Protein AF-A0A2R7S8Q5-F1 (afdb_monomer_lite)

Foldseek 3Di:
DDDDDDPDPPPDPPPPPVPLQDPDDQPWDWDDDPVDIDTCSVLVSVVVSVVDDDDDDCVSSVHDD

Structure (mmCIF, N/CA/C/O backbone):
data_AF-A0A2R7S8Q5-F1
#
_entry.id   AF-A0A2R7S8Q5-F1
#
loop_
_atom_site.group_PDB
_atom_site.id
_atom_site.type_symbol
_atom_site.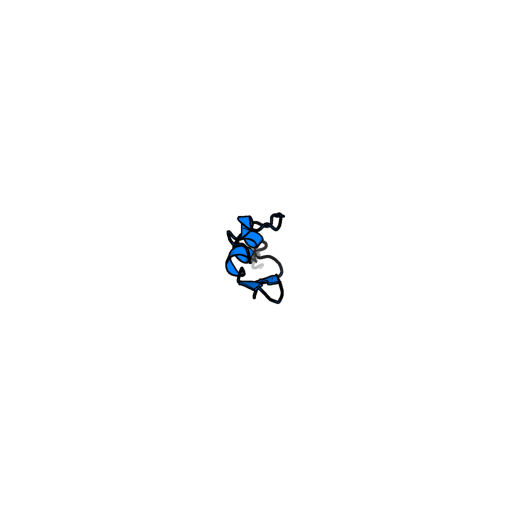label_atom_id
_atom_site.label_alt_id
_atom_site.label_comp_id
_atom_site.label_asym_id
_atom_site.label_entity_id
_atom_site.label_seq_id
_atom_site.pdbx_PDB_ins_code
_atom_site.Cartn_x
_atom_site.Cartn_y
_atom_site.Cartn_z
_atom_site.occupancy
_atom_site.B_iso_or_equiv
_atom_site.auth_seq_id
_atom_site.auth_comp_id
_atom_site.auth_asym_id
_atom_site.auth_atom_id
_atom_site.pdbx_PDB_model_num
ATOM 1 N N . MET A 1 1 ? 53.297 -17.316 -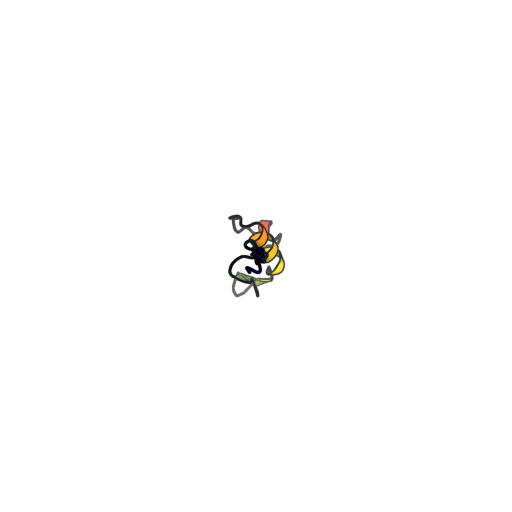45.858 1.00 42.66 1 MET A N 1
ATOM 2 C CA . MET A 1 1 ? 52.303 -16.473 -46.554 1.00 42.66 1 MET A CA 1
ATOM 3 C C . MET A 1 1 ? 51.007 -16.527 -45.754 1.00 42.66 1 MET A C 1
ATOM 5 O O . MET A 1 1 ? 50.475 -17.605 -45.562 1.00 42.66 1 MET A O 1
ATOM 9 N N . LEU A 1 2 ? 50.660 -15.371 -45.181 1.00 45.94 2 LEU A N 1
ATOM 10 C CA . LEU A 1 2 ? 49.441 -14.908 -44.495 1.00 45.94 2 LEU A CA 1
ATOM 11 C C . LEU A 1 2 ? 48.320 -15.927 -44.184 1.00 45.94 2 LEU A C 1
ATOM 13 O O . LEU A 1 2 ? 47.574 -16.332 -45.069 1.00 45.94 2 LEU A O 1
ATOM 17 N N . ALA A 1 3 ? 48.141 -16.229 -42.893 1.00 47.41 3 ALA A N 1
ATOM 18 C CA . ALA A 1 3 ? 46.891 -16.748 -42.344 1.00 47.41 3 ALA A CA 1
ATOM 19 C C . ALA A 1 3 ? 45.956 -15.558 -42.067 1.00 47.41 3 ALA A C 1
ATOM 21 O O . ALA A 1 3 ? 46.192 -14.769 -41.152 1.00 47.41 3 ALA A O 1
ATOM 22 N N . THR A 1 4 ? 44.930 -15.381 -42.896 1.00 53.47 4 THR A N 1
ATOM 23 C CA . THR A 1 4 ? 43.943 -14.305 -42.751 1.00 53.47 4 THR A CA 1
ATOM 24 C C . THR A 1 4 ? 42.920 -14.711 -41.690 1.00 53.47 4 THR A C 1
ATOM 26 O O . THR A 1 4 ? 41.976 -15.448 -41.967 1.00 53.47 4 THR A O 1
ATOM 29 N N . GLY A 1 5 ? 43.145 -14.279 -40.449 1.00 53.47 5 GLY A N 1
ATOM 30 C CA . GLY A 1 5 ? 42.219 -14.491 -39.340 1.00 53.47 5 GLY A CA 1
ATOM 31 C C . GLY A 1 5 ? 40.953 -13.653 -39.511 1.00 53.47 5 GLY A C 1
ATOM 32 O O . GLY A 1 5 ? 41.016 -12.428 -39.583 1.00 53.47 5 GLY A O 1
ATOM 33 N N . TRP A 1 6 ? 39.803 -14.319 -39.569 1.00 62.50 6 TRP A N 1
ATOM 34 C CA . TRP A 1 6 ? 38.495 -13.685 -39.449 1.00 62.50 6 TRP A CA 1
ATOM 35 C C . TRP A 1 6 ? 38.302 -13.228 -37.999 1.00 62.50 6 TRP A C 1
ATOM 37 O O . TRP A 1 6 ? 38.214 -14.052 -37.092 1.00 62.50 6 TRP A O 1
ATOM 47 N N . LEU A 1 7 ? 38.234 -11.917 -37.771 1.00 6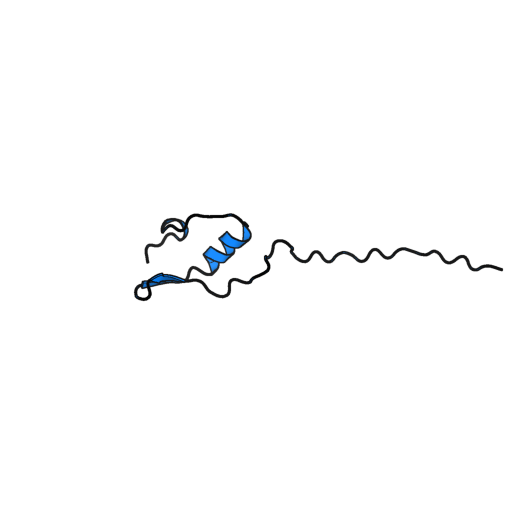0.34 7 LEU A N 1
ATOM 48 C CA . LEU A 1 7 ? 37.798 -11.359 -36.492 1.00 60.34 7 LEU A CA 1
ATOM 49 C C . LEU A 1 7 ? 36.268 -11.400 -36.452 1.00 60.34 7 LEU A C 1
ATOM 51 O O . LEU A 1 7 ? 35.597 -10.468 -36.887 1.00 60.34 7 LEU A O 1
ATOM 55 N N . ALA A 1 8 ? 35.715 -12.506 -35.956 1.00 63.19 8 ALA A N 1
ATOM 56 C CA . ALA A 1 8 ? 34.316 -12.558 -35.561 1.00 63.19 8 ALA A CA 1
ATOM 57 C C . ALA A 1 8 ? 34.141 -11.698 -34.300 1.00 63.19 8 ALA A C 1
ATOM 59 O O . ALA A 1 8 ? 34.627 -12.044 -33.223 1.00 63.19 8 ALA A O 1
ATOM 60 N N . SER A 1 9 ? 33.481 -10.550 -34.441 1.00 65.19 9 SER A N 1
ATOM 61 C CA . SER A 1 9 ? 33.063 -9.722 -33.313 1.00 65.19 9 SER A CA 1
ATOM 62 C C . SER A 1 9 ? 32.047 -10.499 -32.476 1.00 65.19 9 SER A C 1
ATOM 64 O O . SER A 1 9 ? 30.897 -10.666 -32.877 1.00 65.19 9 SER A O 1
ATOM 66 N N . LEU A 1 10 ? 32.468 -10.991 -31.312 1.00 67.56 10 LEU A N 1
ATOM 67 C CA . LEU A 1 10 ? 31.557 -11.524 -30.306 1.00 67.56 10 LEU A CA 1
ATOM 68 C C . LEU A 1 10 ? 30.821 -10.340 -29.673 1.00 67.56 10 LEU A C 1
ATOM 70 O O . LEU A 1 10 ? 31.332 -9.692 -28.761 1.00 67.56 10 LEU A O 1
ATOM 74 N N . ALA A 1 11 ? 29.631 -10.035 -30.187 1.00 63.41 11 ALA A N 1
ATOM 75 C CA . ALA A 1 11 ? 28.660 -9.244 -29.450 1.00 63.41 11 ALA A CA 1
ATOM 76 C C . ALA A 1 11 ? 28.260 -10.071 -28.224 1.00 63.41 11 ALA A C 1
ATOM 78 O O . ALA A 1 11 ? 27.559 -11.076 -28.342 1.00 63.41 11 ALA A O 1
ATOM 79 N N . LEU A 1 12 ? 28.779 -9.700 -27.055 1.00 64.69 12 LEU A N 1
ATOM 80 C CA . LEU A 1 12 ? 28.292 -10.249 -25.798 1.00 64.69 12 LEU A CA 1
ATOM 81 C C . LEU A 1 12 ? 26.803 -9.895 -25.714 1.00 64.69 12 LEU A C 1
ATOM 83 O O . LEU A 1 12 ? 26.467 -8.726 -25.931 1.00 64.69 12 LEU A O 1
ATOM 87 N N . PRO A 1 13 ? 25.904 -10.857 -25.443 1.00 60.78 13 PRO A N 1
ATOM 88 C CA . PRO A 1 13 ? 24.538 -10.496 -25.128 1.00 60.78 13 PRO A CA 1
ATOM 89 C C . PRO A 1 13 ? 24.620 -9.567 -23.919 1.00 60.78 13 PRO A C 1
ATOM 91 O O . PRO A 1 13 ? 25.155 -9.951 -22.878 1.00 60.78 13 PRO A O 1
ATOM 94 N N . VAL A 1 14 ? 24.139 -8.331 -24.069 1.00 63.75 14 VAL A N 1
ATOM 95 C CA . VAL A 1 14 ? 23.729 -7.545 -22.910 1.00 63.75 14 VAL A CA 1
ATOM 96 C C . VAL A 1 14 ? 22.731 -8.443 -22.204 1.00 63.75 14 VAL A C 1
ATOM 98 O O . VAL A 1 14 ? 21.645 -8.711 -22.716 1.00 63.75 14 VAL A O 1
ATOM 101 N N . GLN A 1 15 ? 23.158 -9.017 -21.082 1.00 63.53 15 GLN A N 1
ATOM 102 C CA . GLN A 1 15 ? 22.228 -9.538 -20.109 1.00 63.53 15 GLN A CA 1
ATOM 103 C C . GLN A 1 15 ? 21.426 -8.305 -19.735 1.00 63.53 15 GLN A C 1
ATOM 105 O O . GLN A 1 15 ? 21.958 -7.422 -19.064 1.00 63.53 15 GLN A O 1
ATOM 110 N N . ALA A 1 16 ? 20.217 -8.188 -20.282 1.00 54.22 16 ALA A N 1
ATOM 111 C CA . ALA A 1 16 ? 19.240 -7.286 -19.727 1.00 54.22 16 ALA A CA 1
ATOM 112 C C . ALA A 1 16 ? 19.157 -7.711 -18.261 1.00 54.22 16 ALA A C 1
ATOM 114 O O . ALA A 1 16 ? 18.601 -8.758 -17.936 1.00 54.22 16 ALA A O 1
ATOM 115 N N . HIS A 1 17 ? 19.824 -6.959 -17.385 1.00 56.25 17 HIS A N 1
ATOM 116 C CA . HIS A 1 17 ? 19.259 -6.774 -16.066 1.00 56.25 17 HIS A CA 1
ATOM 117 C C . HIS A 1 17 ? 17.806 -6.403 -16.341 1.00 56.25 17 HIS A C 1
ATOM 119 O O . HIS A 1 17 ? 17.562 -5.646 -17.283 1.00 56.25 17 HIS A O 1
ATOM 125 N N . ASP A 1 18 ? 16.857 -6.978 -15.613 1.00 58.38 18 ASP A N 1
ATOM 126 C CA . ASP A 1 18 ? 15.522 -6.400 -15.542 1.00 58.38 18 ASP A CA 1
ATOM 127 C C . ASP A 1 18 ? 15.709 -4.948 -15.072 1.00 58.38 18 ASP A C 1
ATOM 129 O O . ASP A 1 18 ? 15.731 -4.655 -13.884 1.00 58.38 18 ASP A O 1
ATOM 133 N N . GLU A 1 19 ? 15.954 -4.028 -16.010 1.00 55.06 19 GLU A N 1
ATOM 134 C CA . GLU A 1 19 ? 16.111 -2.594 -15.756 1.00 55.06 19 GLU A CA 1
ATOM 135 C C . GLU A 1 19 ? 14.794 -2.024 -15.196 1.00 55.06 19 GLU A C 1
ATOM 137 O O . GLU A 1 19 ? 14.773 -0.908 -14.689 1.00 55.06 19 GLU A O 1
ATOM 142 N N . ASP A 1 20 ? 13.717 -2.817 -15.253 1.00 58.88 20 ASP A N 1
ATOM 143 C CA . ASP A 1 20 ? 12.388 -2.546 -14.713 1.00 58.88 20 ASP A CA 1
ATOM 144 C C . ASP A 1 20 ? 12.197 -3.011 -13.252 1.00 58.88 20 ASP A C 1
ATOM 146 O O . ASP A 1 20 ? 11.226 -2.626 -12.606 1.00 58.88 20 ASP A O 1
ATOM 150 N N . ASP A 1 21 ? 13.110 -3.808 -12.675 1.00 64.44 21 ASP A N 1
ATOM 151 C CA . ASP A 1 21 ? 12.925 -4.337 -11.308 1.00 64.44 21 ASP A CA 1
ATOM 152 C C . ASP A 1 21 ? 13.201 -3.300 -10.196 1.00 64.44 21 ASP A C 1
ATOM 154 O O . ASP A 1 21 ? 12.919 -3.549 -9.019 1.00 64.44 21 ASP A O 1
ATOM 158 N N . GLY A 1 22 ? 13.675 -2.105 -10.562 1.00 70.06 22 GLY A N 1
ATOM 159 C CA . GLY A 1 22 ? 13.984 -1.011 -9.644 1.00 70.06 22 GLY A CA 1
ATOM 160 C C . GLY A 1 22 ? 15.209 -1.278 -8.756 1.00 70.06 22 GLY A C 1
ATOM 161 O O . GLY A 1 22 ? 15.556 -2.407 -8.421 1.00 70.06 22 GLY A O 1
ATOM 162 N N . ASP A 1 23 ? 15.874 -0.210 -8.312 1.00 80.62 23 ASP A N 1
ATOM 163 C CA . ASP A 1 23 ? 17.124 -0.309 -7.533 1.00 80.62 23 ASP A CA 1
ATOM 164 C C . ASP A 1 23 ? 16.937 -0.860 -6.101 1.00 80.62 23 ASP A C 1
ATOM 166 O O . ASP A 1 23 ? 17.909 -1.064 -5.366 1.00 80.62 23 ASP A O 1
ATOM 170 N N . PHE A 1 24 ? 15.691 -1.073 -5.662 1.00 83.19 24 PHE A N 1
ATOM 171 C CA . PHE A 1 24 ? 15.359 -1.413 -4.282 1.00 83.19 24 PHE A CA 1
ATOM 172 C C . PHE A 1 24 ? 14.303 -2.510 -4.184 1.00 83.19 24 PHE A C 1
ATOM 174 O O . PHE A 1 24 ? 13.252 -2.459 -4.815 1.00 83.19 24 PHE A O 1
ATOM 181 N N . LEU A 1 25 ? 14.535 -3.446 -3.262 1.00 89.44 25 LEU A N 1
ATOM 182 C CA . LEU A 1 25 ? 13.572 -4.487 -2.922 1.00 89.44 25 LEU A CA 1
ATOM 183 C C . LEU A 1 25 ? 12.681 -4.053 -1.758 1.00 89.44 25 LEU A C 1
ATOM 185 O O . LEU A 1 25 ? 13.153 -3.671 -0.685 1.00 89.44 25 LEU A O 1
ATOM 189 N N . ILE A 1 26 ? 11.370 -4.206 -1.933 1.00 93.00 26 ILE A N 1
ATOM 190 C CA . ILE A 1 26 ? 10.404 -4.032 -0.847 1.00 93.00 26 ILE A CA 1
ATOM 191 C C . ILE A 1 26 ? 10.415 -5.297 0.011 1.00 93.00 26 ILE A C 1
ATOM 193 O O . ILE A 1 26 ? 9.826 -6.319 -0.352 1.00 93.00 26 ILE A O 1
ATOM 197 N N . LEU A 1 27 ? 11.094 -5.236 1.156 1.00 96.25 27 LEU A N 1
ATOM 198 C CA . LEU A 1 27 ? 11.157 -6.350 2.108 1.00 96.25 27 LEU A CA 1
ATOM 199 C C . LEU A 1 27 ? 9.900 -6.436 2.976 1.00 96.25 27 LEU A C 1
ATOM 201 O O . LEU A 1 27 ? 9.376 -7.528 3.172 1.00 96.25 27 LEU A O 1
ATOM 205 N N . GLN A 1 28 ? 9.422 -5.291 3.468 1.00 96.69 28 GLN A N 1
ATOM 206 C CA . GLN A 1 28 ? 8.237 -5.195 4.316 1.00 96.69 28 GLN A CA 1
ATOM 207 C C . GLN A 1 28 ? 7.594 -3.808 4.199 1.00 96.69 28 GLN A C 1
ATOM 209 O O . GLN A 1 28 ? 8.298 -2.800 4.106 1.00 96.69 28 GLN A O 1
ATOM 214 N N . ALA A 1 29 ? 6.265 -3.750 4.285 1.00 95.44 29 ALA A N 1
ATOM 215 C CA . ALA A 1 29 ? 5.507 -2.513 4.428 1.00 95.44 29 ALA A CA 1
ATOM 216 C C . ALA A 1 29 ? 4.303 -2.683 5.368 1.00 95.44 29 ALA A C 1
ATOM 218 O O . ALA A 1 29 ? 3.616 -3.701 5.351 1.00 95.44 29 ALA A O 1
ATOM 219 N N . ARG A 1 30 ? 4.028 -1.651 6.174 1.00 96.19 30 ARG A N 1
ATOM 220 C CA . ARG A 1 30 ? 2.867 -1.588 7.073 1.00 96.19 30 ARG A CA 1
ATOM 221 C C . ARG A 1 30 ? 2.097 -0.300 6.827 1.00 96.19 30 ARG A C 1
ATOM 223 O O . ARG A 1 30 ? 2.704 0.767 6.765 1.00 96.19 30 ARG A O 1
ATOM 230 N N . TYR A 1 31 ? 0.779 -0.409 6.706 1.00 95.12 31 TYR A N 1
ATOM 231 C CA . TYR A 1 31 ? -0.122 0.721 6.520 1.00 95.12 31 TYR A CA 1
ATOM 232 C C . TYR A 1 31 ? -0.986 0.922 7.761 1.00 95.12 31 TYR A C 1
ATOM 234 O O . TYR A 1 31 ? -1.615 -0.023 8.229 1.00 95.12 31 TYR A O 1
ATOM 242 N N . GLY A 1 32 ? -0.998 2.143 8.289 1.00 94.31 32 GLY A N 1
ATOM 243 C CA . GLY A 1 32 ? -1.749 2.513 9.484 1.00 94.31 32 GLY A CA 1
ATOM 244 C C . GLY A 1 32 ? -0.902 3.313 10.467 1.00 94.31 32 GLY A C 1
ATOM 245 O O . GLY A 1 32 ? 0.036 4.017 10.088 1.00 94.31 32 GLY A O 1
ATOM 246 N N . THR A 1 33 ? -1.245 3.200 11.742 1.00 93.31 33 THR A N 1
ATOM 247 C CA . THR A 1 33 ? -0.565 3.850 12.865 1.00 93.31 33 THR A CA 1
ATOM 248 C C . THR A 1 33 ? 0.196 2.828 13.710 1.00 93.31 33 THR A C 1
ATOM 250 O O . THR A 1 33 ? 0.108 1.620 13.505 1.00 93.31 33 THR A O 1
ATOM 253 N N . GLU A 1 34 ? 0.929 3.298 14.718 1.00 92.56 34 GLU A N 1
ATOM 254 C CA . GLU A 1 34 ? 1.601 2.414 15.678 1.00 92.56 34 GLU A CA 1
ATOM 255 C C . GLU A 1 34 ? 0.627 1.435 16.361 1.00 92.56 34 GLU A C 1
ATOM 257 O O . GLU A 1 34 ? 0.967 0.275 16.584 1.00 92.56 34 GLU A O 1
ATOM 262 N N . ARG A 1 35 ? -0.597 1.893 16.659 1.00 93.50 35 ARG A N 1
ATOM 263 C CA . ARG A 1 35 ? -1.595 1.149 17.446 1.00 93.50 35 ARG A CA 1
ATOM 264 C C . ARG A 1 35 ? -2.488 0.242 16.606 1.00 93.50 35 ARG A C 1
ATOM 266 O O . ARG A 1 35 ? -3.059 -0.690 17.158 1.00 93.50 35 ARG A O 1
ATOM 273 N N . SER A 1 36 ? -2.618 0.526 15.313 1.00 94.00 36 SER A N 1
ATOM 274 C CA . SER A 1 36 ? -3.404 -0.281 14.383 1.00 94.00 36 SER A CA 1
ATOM 275 C C . SER A 1 36 ? -2.816 -0.172 12.985 1.00 94.00 36 SER A C 1
ATOM 277 O O . SER A 1 36 ? -2.692 0.931 12.450 1.00 94.00 36 SER A O 1
ATOM 279 N N . HIS A 1 37 ? -2.374 -1.302 12.436 1.00 95.44 37 HIS A N 1
ATOM 280 C CA . HIS A 1 37 ? -1.745 -1.376 11.125 1.00 95.44 37 HIS A CA 1
ATOM 281 C C . HIS A 1 37 ? -2.005 -2.721 10.454 1.00 95.44 37 HIS A C 1
ATOM 283 O O . HIS A 1 37 ? -2.202 -3.740 11.113 1.00 95.44 37 HIS A O 1
ATOM 289 N N . VAL A 1 38 ? -1.921 -2.714 9.128 1.00 95.62 38 VAL A N 1
ATOM 290 C CA . VAL A 1 38 ? -2.065 -3.891 8.274 1.00 95.62 38 VAL A CA 1
ATOM 291 C C . VAL A 1 38 ? -0.781 -4.085 7.470 1.00 95.62 38 VAL A C 1
ATOM 293 O O . VAL A 1 38 ? -0.164 -3.114 7.024 1.00 95.62 38 VAL A O 1
ATOM 296 N N . ASP A 1 39 ? -0.356 -5.337 7.303 1.00 95.94 39 ASP A N 1
ATOM 297 C CA . ASP A 1 39 ? 0.728 -5.675 6.381 1.00 95.94 39 ASP A CA 1
ATOM 298 C C . ASP A 1 39 ? 0.243 -5.488 4.939 1.00 95.94 39 ASP A C 1
ATOM 300 O O . ASP A 1 39 ? -0.752 -6.081 4.521 1.00 95.94 39 ASP A O 1
ATOM 304 N N . VAL A 1 40 ? 0.935 -4.632 4.191 1.00 96.06 40 VAL A N 1
ATOM 305 C CA . VAL A 1 40 ? 0.609 -4.309 2.794 1.00 96.06 40 VAL A CA 1
ATOM 306 C C . VAL A 1 40 ? 1.771 -4.626 1.854 1.00 96.06 40 VAL A C 1
ATOM 308 O O . VAL A 1 40 ? 1.830 -4.094 0.747 1.00 96.06 40 VAL A O 1
ATOM 311 N N . THR A 1 41 ? 2.712 -5.469 2.286 1.00 96.06 41 THR A N 1
ATOM 312 C CA . THR A 1 41 ? 3.967 -5.749 1.573 1.00 96.06 41 THR A CA 1
ATOM 313 C C . THR A 1 41 ? 3.721 -6.209 0.138 1.00 96.06 41 THR A C 1
ATOM 315 O O . 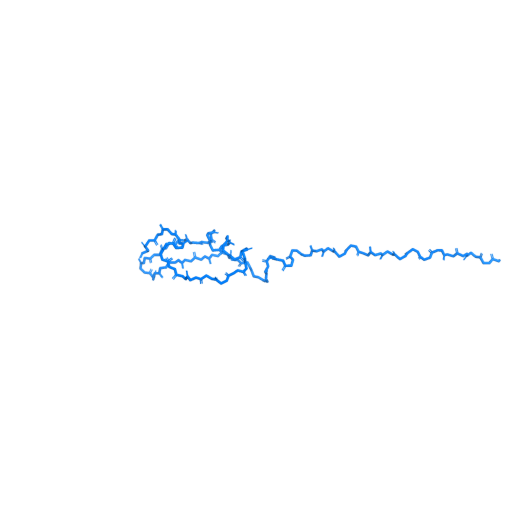THR A 1 41 ? 4.249 -5.605 -0.796 1.00 96.06 41 THR A O 1
ATOM 318 N N . ASP A 1 42 ? 2.876 -7.222 -0.059 1.00 94.56 42 ASP A N 1
ATOM 319 C CA . ASP A 1 42 ? 2.608 -7.774 -1.392 1.00 94.56 42 ASP A CA 1
ATOM 320 C C . ASP A 1 42 ? 1.878 -6.772 -2.286 1.00 94.56 42 ASP A C 1
ATOM 322 O O . ASP A 1 42 ? 2.260 -6.544 -3.433 1.00 94.56 42 ASP A O 1
ATOM 326 N N . ARG A 1 43 ? 0.884 -6.076 -1.727 1.00 93.81 43 ARG A N 1
ATOM 327 C CA . ARG A 1 43 ? 0.140 -5.060 -2.469 1.00 93.81 43 ARG A CA 1
ATOM 328 C C . ARG A 1 43 ? 1.034 -3.899 -2.899 1.00 93.81 43 ARG A C 1
ATOM 330 O O . ARG A 1 43 ? 0.871 -3.382 -4.001 1.00 93.81 43 ARG A O 1
ATOM 337 N N . LEU A 1 44 ? 1.982 -3.486 -2.058 1.00 93.88 44 LEU A N 1
ATOM 338 C CA . LEU A 1 44 ? 2.929 -2.430 -2.400 1.00 93.88 44 LEU A CA 1
ATOM 339 C C . LEU A 1 44 ? 3.938 -2.885 -3.466 1.00 93.88 44 LEU A C 1
ATOM 341 O O . LEU A 1 44 ? 4.276 -2.083 -4.333 1.00 93.88 44 LEU A O 1
ATOM 345 N N . ARG A 1 45 ? 4.365 -4.157 -3.464 1.00 93.00 45 ARG A N 1
ATOM 346 C CA . ARG A 1 45 ? 5.188 -4.736 -4.547 1.00 93.00 45 ARG A CA 1
ATOM 347 C C . ARG A 1 45 ? 4.472 -4.678 -5.894 1.00 93.00 45 ARG A C 1
ATOM 349 O O . ARG A 1 45 ? 5.065 -4.240 -6.875 1.00 93.00 45 ARG A O 1
ATOM 356 N N . ASP A 1 46 ? 3.191 -5.038 -5.935 1.00 91.75 46 ASP A N 1
ATOM 357 C CA . ASP A 1 46 ? 2.391 -4.968 -7.165 1.00 91.75 46 ASP A CA 1
ATOM 358 C C . ASP A 1 46 ? 2.215 -3.536 -7.688 1.00 91.75 46 ASP A C 1
ATOM 360 O O . ASP A 1 46 ? 2.099 -3.317 -8.895 1.00 91.75 46 ASP A O 1
ATOM 364 N N . LEU A 1 47 ? 2.172 -2.549 -6.788 1.00 91.62 47 LEU A N 1
ATOM 365 C CA . LEU A 1 47 ? 2.118 -1.135 -7.159 1.00 91.62 47 LEU A CA 1
ATOM 366 C C . LEU A 1 47 ? 3.472 -0.629 -7.665 1.00 91.62 47 LEU A C 1
ATOM 368 O O . LEU A 1 47 ? 3.505 0.102 -8.652 1.00 91.62 47 LEU A O 1
ATOM 372 N N . ALA A 1 48 ? 4.57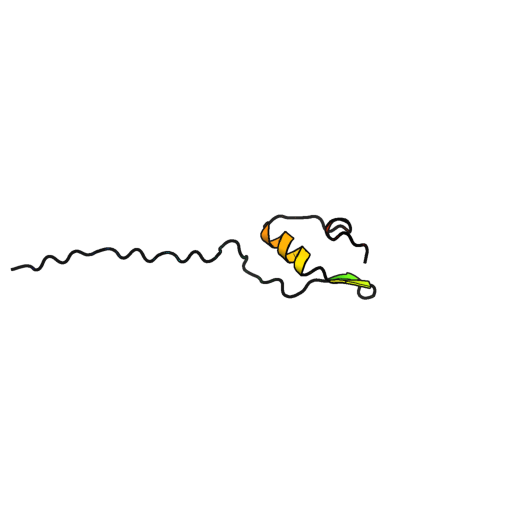2 -1.028 -7.024 1.00 90.19 48 ALA A N 1
ATOM 373 C CA . ALA A 1 48 ? 5.923 -0.628 -7.415 1.00 90.19 48 ALA A CA 1
ATOM 374 C C . ALA A 1 48 ? 6.300 -1.145 -8.809 1.00 90.19 48 ALA A C 1
ATOM 376 O O . ALA A 1 48 ? 6.835 -0.384 -9.602 1.00 90.19 48 ALA A O 1
ATOM 377 N N . ARG A 1 49 ? 5.903 -2.378 -9.150 1.00 87.25 49 ARG A N 1
ATOM 378 C CA . ARG A 1 49 ? 6.078 -2.963 -10.495 1.00 87.25 49 ARG A CA 1
ATOM 379 C C . ARG A 1 49 ? 5.409 -2.185 -11.624 1.00 87.25 49 ARG A C 1
ATOM 381 O O . ARG A 1 49 ? 5.683 -2.430 -12.787 1.00 87.25 49 ARG A O 1
ATOM 388 N N . GLN A 1 50 ? 4.454 -1.314 -11.310 1.00 89.44 50 GLN A N 1
ATOM 389 C CA . GLN A 1 50 ? 3.817 -0.482 -12.329 1.00 89.44 50 GLN A CA 1
ATOM 390 C C . GLN A 1 50 ? 4.622 0.785 -12.620 1.00 89.44 50 GLN A C 1
ATOM 392 O O . GLN A 1 50 ? 4.237 1.510 -13.531 1.00 89.44 50 GLN A O 1
ATOM 397 N N . ASP A 1 51 ? 5.636 1.087 -11.804 1.00 86.25 51 ASP A N 1
ATOM 398 C CA . ASP A 1 51 ? 6.448 2.306 -11.827 1.00 86.25 51 ASP A CA 1
ATOM 399 C C . ASP A 1 51 ? 5.618 3.593 -12.001 1.00 86.25 51 ASP A C 1
ATOM 401 O O . ASP A 1 51 ? 5.906 4.505 -12.778 1.00 86.25 51 ASP A O 1
ATOM 405 N N . ARG A 1 52 ? 4.488 3.660 -11.284 1.00 87.56 52 ARG A N 1
ATOM 406 C CA . ARG A 1 52 ? 3.580 4.811 -11.319 1.00 87.56 52 ARG A CA 1
ATOM 407 C C . ARG A 1 52 ? 3.347 5.390 -9.944 1.00 87.56 52 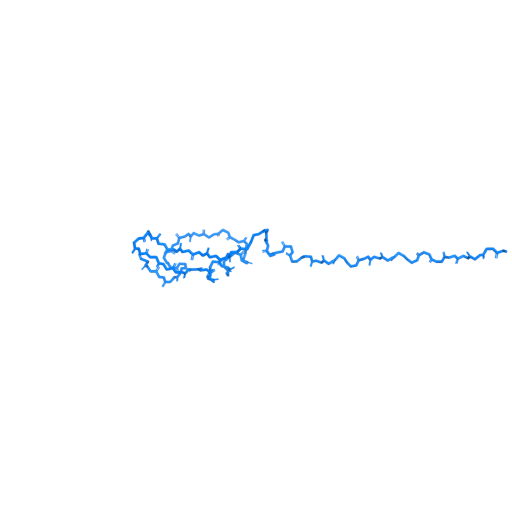ARG A C 1
ATOM 409 O O . ARG A 1 52 ? 3.173 4.695 -8.947 1.00 87.56 52 ARG A O 1
ATOM 416 N N . ARG A 1 53 ? 3.211 6.713 -9.923 1.00 91.44 53 ARG A N 1
ATOM 417 C CA . ARG A 1 53 ? 2.765 7.449 -8.741 1.00 91.44 53 ARG A CA 1
ATOM 418 C C . ARG A 1 53 ? 1.305 7.115 -8.454 1.00 91.44 53 ARG A C 1
ATOM 420 O O . ARG A 1 53 ? 0.459 7.169 -9.345 1.00 91.44 53 ARG A O 1
ATOM 427 N N . PHE A 1 54 ? 1.006 6.850 -7.192 1.00 90.75 54 PHE A N 1
ATOM 428 C CA . PHE A 1 54 ? -0.346 6.606 -6.707 1.00 90.75 54 PHE A CA 1
ATOM 429 C C . PHE A 1 54 ? -0.632 7.461 -5.474 1.00 90.75 54 PHE A C 1
ATOM 431 O O . PHE A 1 54 ? 0.274 7.972 -4.811 1.00 90.75 54 PHE A O 1
ATOM 438 N N . ARG A 1 55 ? -1.918 7.639 -5.172 1.00 92.19 55 ARG A N 1
ATOM 439 C CA . ARG A 1 55 ? -2.361 8.307 -3.951 1.00 92.19 55 ARG A CA 1
ATOM 440 C C . ARG A 1 55 ? -2.612 7.261 -2.875 1.00 92.19 55 ARG A C 1
ATOM 442 O O . ARG A 1 55 ? -3.380 6.329 -3.090 1.00 92.19 55 ARG A O 1
ATOM 449 N N . LEU A 1 56 ? -2.005 7.462 -1.713 1.00 90.25 56 LEU A N 1
ATOM 450 C CA . LEU A 1 56 ? -2.269 6.653 -0.533 1.00 90.25 56 LEU A CA 1
ATOM 451 C C . LEU A 1 56 ? -3.700 6.909 -0.039 1.00 90.25 56 LEU A C 1
ATOM 453 O O . LEU A 1 56 ? -4.039 8.036 0.317 1.00 90.25 56 LEU A O 1
ATOM 457 N N . THR A 1 57 ? -4.537 5.876 -0.066 1.00 92.81 57 THR A N 1
ATOM 458 C CA . THR A 1 57 ? -5.943 5.896 0.371 1.00 92.81 57 THR A CA 1
ATOM 459 C C . THR A 1 57 ? -6.298 4.531 0.962 1.00 92.81 57 THR A C 1
ATOM 461 O O . THR A 1 57 ? -5.652 3.547 0.607 1.00 92.81 57 THR A O 1
ATOM 464 N N . ASN A 1 58 ? -7.327 4.452 1.809 1.00 91.56 58 ASN A N 1
ATOM 465 C CA . ASN A 1 58 ? -7.808 3.169 2.343 1.00 91.56 58 ASN A CA 1
ATOM 466 C C . ASN A 1 58 ? -8.240 2.212 1.214 1.00 91.56 58 ASN A C 1
ATOM 468 O O . ASN A 1 58 ? -7.858 1.042 1.199 1.00 91.56 58 ASN A O 1
ATOM 472 N N . ASP A 1 59 ? -8.929 2.733 0.194 1.00 91.94 59 ASP A N 1
ATOM 473 C CA . ASP A 1 59 ? -9.390 1.951 -0.964 1.00 91.94 59 ASP A CA 1
ATOM 474 C C . ASP A 1 59 ? -8.244 1.310 -1.763 1.00 91.94 59 ASP A C 1
ATOM 476 O O . ASP A 1 59 ? -8.421 0.250 -2.361 1.00 91.94 59 ASP A O 1
ATOM 480 N N . LEU A 1 60 ? -7.048 1.911 -1.754 1.00 90.25 60 LEU A N 1
ATOM 481 C CA . LEU A 1 60 ? -5.870 1.366 -2.439 1.00 90.25 60 LEU A CA 1
ATOM 482 C C . LEU A 1 60 ? -5.497 -0.034 -1.926 1.00 90.25 60 LEU A C 1
ATOM 484 O O . LEU A 1 60 ? -5.064 -0.894 -2.707 1.00 90.25 60 LEU A O 1
ATOM 488 N N . PHE A 1 61 ? -5.657 -0.234 -0.617 1.00 90.81 61 PHE A N 1
ATOM 489 C CA . PHE A 1 61 ? -5.365 -1.482 0.083 1.00 90.81 61 PHE A CA 1
ATOM 490 C C . PHE A 1 61 ? -6.629 -2.277 0.436 1.00 90.81 61 PHE A C 1
ATOM 492 O O . PHE A 1 61 ? -6.513 -3.416 0.875 1.00 90.81 61 PHE A O 1
ATOM 499 N N . GLY A 1 62 ? -7.820 -1.708 0.218 1.00 85.50 62 GLY A N 1
ATOM 500 C CA . GLY A 1 62 ? -9.103 -2.344 0.525 1.00 85.50 62 GLY A CA 1
ATOM 501 C C . GLY A 1 62 ? -9.349 -2.544 2.023 1.00 85.50 62 GLY A C 1
ATOM 502 O O . GLY A 1 62 ? -10.142 -3.406 2.394 1.00 85.50 62 GLY A O 1
ATOM 503 N N . VAL A 1 63 ? -8.648 -1.791 2.877 1.00 81.56 63 VAL A N 1
ATOM 504 C CA . VAL A 1 63 ? -8.681 -1.920 4.341 1.00 81.56 63 VAL A CA 1
ATOM 505 C C . VAL A 1 63 ? -8.641 -0.542 5.005 1.00 81.56 63 VAL A C 1
ATOM 507 O O . VAL A 1 63 ? -8.013 0.375 4.478 1.00 81.56 63 VAL A O 1
ATOM 510 N N . ASP A 1 64 ? -9.296 -0.417 6.161 1.00 86.19 64 ASP A N 1
ATOM 511 C CA . ASP A 1 64 ? -9.200 0.741 7.062 1.00 86.19 64 ASP A CA 1
ATOM 512 C C . ASP A 1 64 ? -8.481 0.292 8.350 1.00 86.19 64 ASP A C 1
ATOM 514 O O . ASP A 1 64 ? -9.065 -0.499 9.100 1.00 86.19 64 ASP A O 1
ATOM 518 N N . PRO A 1 65 ? -7.201 0.666 8.548 1.00 82.06 65 PRO A N 1
ATOM 519 C CA . PRO A 1 65 ? -6.378 0.194 9.662 1.00 82.06 65 PRO A CA 1
ATOM 520 C C . PRO A 1 65 ? -6.775 0.763 11.022 1.00 82.06 65 PRO A C 1
ATOM 522 O O . PRO A 1 65 ? -6.886 1.997 11.181 1.00 82.06 65 PRO A O 1
#

Sequence (65 aa):
MLATGWLASLALPVQAHDEDDGDFLILQARYGTERSHVDVTDRLRDLARQDRRFRLTNDLFGVDP

Secondary structure (DSSP, 8-state):
------------------TTS-S------EEE-SSSEEE-HHHHHHHHTTT------HHHHT---

pLDDT: mean 80.38, std 16.27, range [42.66, 96.69]

Radius of gyration: 23.66 Å; chains: 1; bounding box: 62×25×64 Å